Protein AF-A0A7S4PC26-F1 (afdb_monomer)

InterPro domains:
  IPR015404 Sorting nexin/Vps5-like, C-terminal [PF09325] (4-125)
  IPR015424 Pyridoxal phosphate-dependent transferase [SSF53383] (62-133)
  IPR027267 AH/BAR domain superfamily [G3DSA:1.20.1270.60] (1-130)

pLDDT: mean 87.42, std 15.33, range [37.56, 98.06]

Foldseek 3Di:
DLVVLVVVLVVLVVVLVVLVVVLVVLLVQLVVLLVQLVVLQVVLVVLVVVPDPCSPVSSVVSNVSSVVSNVVSVVSNCCSVPPSVVVSVVSVVVSVVSVVVNVVVVVVVVVVVVVVVVVVVVVVVVVVVPDDDPDPPDDDDDD

Organism: Guillardia theta (NCBI:txid55529)

Structure (mmCIF, N/CA/C/O backbone):
data_AF-A0A7S4PC26-F1
#
_entry.id   AF-A0A7S4PC26-F1
#
loop_
_atom_site.group_PDB
_atom_site.id
_atom_site.type_symbol
_atom_site.label_atom_id
_atom_site.label_alt_id
_atom_site.label_comp_id
_atom_site.label_asym_id
_atom_site.label_entity_id
_atom_site.label_seq_id
_atom_site.pdbx_PDB_ins_code
_atom_site.Cartn_x
_atom_site.Cartn_y
_atom_site.Cartn_z
_atom_site.occupancy
_atom_site.B_iso_or_equiv
_atom_site.aut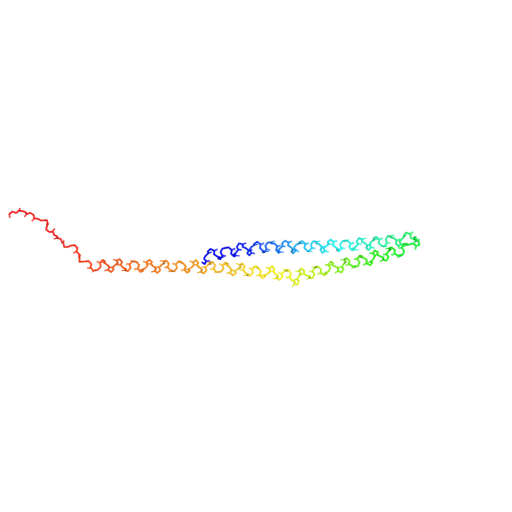h_seq_id
_atom_site.auth_comp_id
_atom_site.auth_asym_id
_atom_site.auth_atom_id
_atom_site.pdbx_PDB_model_num
ATOM 1 N N . MET A 1 1 ? 17.248 -5.849 -26.658 1.00 65.56 1 MET A N 1
ATOM 2 C CA . MET A 1 1 ? 17.529 -4.964 -25.506 1.00 65.56 1 MET A CA 1
ATOM 3 C C . MET A 1 1 ? 16.467 -3.882 -25.333 1.00 65.56 1 MET A C 1
ATOM 5 O O . MET A 1 1 ? 15.836 -3.888 -24.291 1.00 65.56 1 MET A O 1
ATOM 9 N N . GLY A 1 2 ? 16.188 -3.023 -26.325 1.00 75.44 2 GLY A N 1
ATOM 10 C CA . GLY A 1 2 ? 15.174 -1.956 -26.173 1.00 75.44 2 GLY A CA 1
ATOM 11 C C . GLY A 1 2 ? 13.743 -2.434 -25.865 1.00 75.44 2 GLY A C 1
ATOM 12 O O . GLY A 1 2 ? 13.106 -1.884 -24.977 1.00 75.44 2 GLY A O 1
ATOM 13 N N . LEU A 1 3 ? 13.262 -3.490 -26.538 1.00 84.38 3 LEU A N 1
ATOM 14 C CA . LEU A 1 3 ? 11.928 -4.067 -26.281 1.00 84.38 3 LEU A CA 1
ATOM 15 C C . LEU A 1 3 ? 11.807 -4.656 -24.867 1.00 84.38 3 LEU A C 1
ATOM 17 O O . LEU A 1 3 ? 10.850 -4.365 -24.165 1.00 84.38 3 LEU A O 1
ATOM 21 N N . TYR A 1 4 ? 12.828 -5.395 -24.428 1.00 88.00 4 TYR A N 1
ATOM 22 C CA . TYR A 1 4 ? 12.880 -5.992 -23.092 1.00 88.00 4 TYR A CA 1
ATOM 23 C C . TYR A 1 4 ? 12.829 -4.943 -21.973 1.00 88.00 4 TYR A C 1
ATOM 25 O O . TYR A 1 4 ? 12.110 -5.110 -20.997 1.00 88.00 4 TYR A O 1
ATOM 33 N N . ILE A 1 5 ? 13.569 -3.838 -22.122 1.00 89.88 5 ILE A N 1
ATOM 34 C CA . ILE A 1 5 ? 13.567 -2.757 -21.126 1.00 89.88 5 ILE A CA 1
ATOM 35 C C . ILE A 1 5 ? 12.191 -2.097 -21.034 1.00 89.88 5 ILE A C 1
ATOM 37 O O . ILE A 1 5 ? 11.736 -1.801 -19.936 1.00 89.88 5 ILE A O 1
ATOM 41 N N . LYS A 1 6 ? 11.511 -1.914 -22.167 1.00 89.56 6 LYS A N 1
ATOM 42 C CA . LYS A 1 6 ? 10.151 -1.376 -22.179 1.00 89.56 6 LYS A CA 1
ATOM 43 C C . LYS A 1 6 ? 9.160 -2.312 -21.477 1.00 89.56 6 LYS A C 1
ATOM 45 O O . LYS A 1 6 ? 8.405 -1.866 -20.628 1.00 89.56 6 LYS A O 1
ATOM 50 N N . GLU A 1 7 ? 9.195 -3.605 -21.792 1.00 92.88 7 GLU A N 1
ATOM 51 C CA . GLU A 1 7 ? 8.307 -4.596 -21.165 1.00 92.88 7 GLU A CA 1
ATOM 52 C C . GLU A 1 7 ? 8.526 -4.696 -19.649 1.00 92.88 7 GLU A C 1
ATOM 54 O O . GLU A 1 7 ? 7.564 -4.767 -18.886 1.00 92.88 7 GLU A O 1
ATOM 59 N N . LEU A 1 8 ? 9.785 -4.660 -19.202 1.00 92.19 8 LEU A N 1
ATOM 60 C CA . LEU A 1 8 ? 10.122 -4.671 -17.780 1.00 92.19 8 LEU A CA 1
ATOM 61 C C . LEU A 1 8 ? 9.656 -3.391 -17.069 1.00 92.19 8 LEU A C 1
ATOM 63 O O . LEU A 1 8 ? 9.166 -3.465 -15.945 1.00 92.19 8 LEU A O 1
ATOM 67 N N . GLU A 1 9 ? 9.787 -2.228 -17.708 1.00 94.38 9 GLU A N 1
ATOM 68 C CA . GLU A 1 9 ? 9.269 -0.963 -17.178 1.00 94.38 9 GLU A CA 1
ATOM 69 C C . GLU A 1 9 ? 7.744 -1.002 -17.023 1.00 94.38 9 GLU A C 1
ATOM 71 O O . GLU A 1 9 ? 7.237 -0.666 -15.953 1.00 94.38 9 GLU A O 1
ATOM 76 N N . ASP A 1 10 ? 7.024 -1.467 -18.047 1.00 94.69 10 ASP A N 1
ATOM 77 C CA . ASP A 1 10 ? 5.563 -1.588 -18.012 1.00 94.69 10 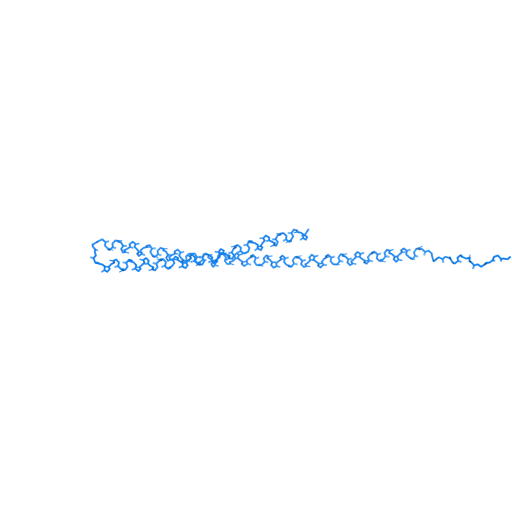ASP A CA 1
ATOM 78 C C . ASP A 1 10 ? 5.119 -2.508 -16.854 1.00 94.69 10 ASP A C 1
ATOM 80 O O . ASP A 1 10 ? 4.199 -2.181 -16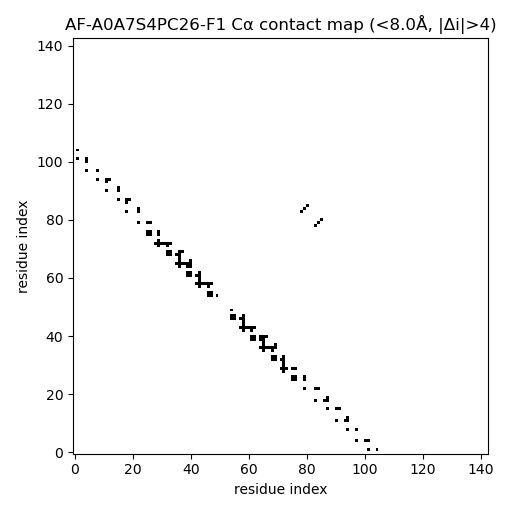.100 1.00 94.69 10 ASP A O 1
ATOM 84 N N . GLN A 1 11 ? 5.815 -3.634 -16.649 1.00 95.75 11 GLN A N 1
ATOM 85 C CA . GLN A 1 11 ? 5.558 -4.546 -15.529 1.00 95.75 11 GLN A CA 1
ATOM 86 C C . GLN A 1 11 ? 5.859 -3.910 -14.166 1.00 95.75 11 GLN A C 1
ATOM 88 O O . GLN A 1 11 ? 5.045 -4.019 -13.247 1.00 95.75 11 GLN A O 1
ATOM 93 N N . LEU A 1 12 ? 7.005 -3.236 -14.024 1.00 96.00 12 LEU A N 1
ATOM 94 C CA . LEU A 1 12 ? 7.382 -2.543 -12.789 1.00 96.00 12 LEU A CA 1
ATOM 95 C C . LEU A 1 12 ? 6.371 -1.455 -12.426 1.00 96.00 12 LEU A C 1
ATOM 97 O O . LEU A 1 12 ? 6.014 -1.319 -11.257 1.00 96.00 12 LEU A O 1
ATOM 101 N N . PHE A 1 13 ? 5.868 -0.723 -13.417 1.00 96.12 13 PHE A N 1
ATOM 102 C CA . PHE A 1 13 ? 4.883 0.331 -13.208 1.00 96.12 13 PHE A CA 1
ATOM 103 C C . PHE A 1 13 ? 3.542 -0.218 -12.707 1.00 96.12 13 PHE A C 1
ATOM 105 O O . PHE A 1 13 ? 2.928 0.355 -11.804 1.00 96.12 13 PHE A O 1
ATOM 112 N N . GLU A 1 14 ? 3.094 -1.359 -13.233 1.00 97.19 14 GLU A N 1
ATOM 113 C CA . GLU A 1 14 ? 1.873 -2.007 -12.748 1.00 97.19 14 GLU A CA 1
ATOM 114 C C . GLU A 1 14 ? 2.031 -2.560 -11.324 1.00 97.19 14 GLU A C 1
ATOM 116 O O . GLU A 1 14 ? 1.122 -2.407 -10.501 1.00 97.19 14 GLU A O 1
ATOM 121 N N . VAL A 1 15 ? 3.198 -3.124 -10.991 1.00 96.75 15 VAL A N 1
ATOM 122 C CA . VAL A 1 15 ? 3.510 -3.550 -9.616 1.00 96.75 15 VAL A CA 1
ATOM 123 C C . VAL A 1 15 ? 3.556 -2.347 -8.672 1.00 96.75 15 VAL A C 1
ATOM 125 O O . VAL A 1 15 ? 2.950 -2.402 -7.603 1.00 96.75 15 VAL A O 1
ATOM 128 N N . HIS A 1 16 ? 4.187 -1.242 -9.075 1.00 97.00 16 HIS A N 1
ATOM 129 C CA . HIS A 1 16 ? 4.234 0.002 -8.303 1.00 97.00 16 HIS A CA 1
ATOM 130 C C . HIS A 1 16 ? 2.830 0.502 -7.949 1.00 97.00 16 HIS A C 1
ATOM 132 O O . HIS A 1 16 ? 2.484 0.588 -6.770 1.00 97.00 16 HIS A O 1
ATOM 138 N N . LYS A 1 17 ? 1.965 0.698 -8.953 1.00 96.62 17 LYS A N 1
ATOM 139 C CA . LYS A 1 17 ? 0.566 1.111 -8.736 1.00 96.62 17 LYS A CA 1
ATOM 140 C C . LYS A 1 17 ? -0.207 0.152 -7.840 1.00 96.62 17 LYS A C 1
ATOM 142 O O . LYS A 1 17 ? -1.107 0.549 -7.096 1.00 96.62 17 LYS A O 1
ATOM 147 N N . PHE A 1 18 ? 0.037 -1.148 -7.985 1.00 96.75 18 PHE A N 1
ATOM 148 C CA . PHE A 1 18 ? -0.616 -2.147 -7.153 1.00 96.75 18 PHE A CA 1
ATOM 149 C C . PHE A 1 18 ? -0.203 -1.999 -5.686 1.00 96.75 18 PHE A C 1
ATOM 151 O O . PHE A 1 18 ? -1.078 -1.948 -4.820 1.00 96.75 18 PHE A O 1
ATOM 158 N N . VAL A 1 19 ? 1.095 -1.859 -5.416 1.00 96.19 19 VAL A N 1
ATOM 159 C CA . VAL A 1 19 ? 1.620 -1.713 -4.054 1.00 96.19 19 VAL A CA 1
ATOM 160 C C . VAL A 1 19 ? 1.174 -0.391 -3.424 1.00 96.19 19 VAL A C 1
ATOM 162 O O . VAL A 1 19 ? 0.724 -0.404 -2.281 1.00 96.19 19 VAL A O 1
ATOM 165 N N . GLU A 1 20 ? 1.166 0.721 -4.165 1.00 96.31 20 GLU A N 1
ATOM 166 C CA . GLU A 1 20 ? 0.623 2.002 -3.681 1.00 96.31 20 GLU A CA 1
ATOM 167 C C . GLU A 1 20 ? -0.840 1.876 -3.232 1.00 96.31 20 GLU A C 1
ATOM 169 O O . GLU A 1 20 ? -1.221 2.320 -2.146 1.00 96.31 20 GLU A O 1
ATOM 174 N N . ARG A 1 21 ? -1.677 1.201 -4.032 1.00 96.69 21 ARG A N 1
ATOM 175 C CA . ARG A 1 2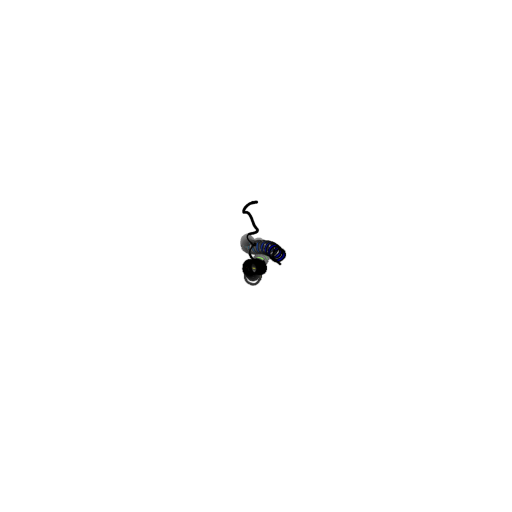1 ? -3.078 0.944 -3.657 1.00 96.69 21 ARG A CA 1
ATOM 176 C C . ARG A 1 21 ? -3.191 0.048 -2.430 1.00 96.69 21 ARG A C 1
ATOM 178 O O . ARG A 1 21 ? -4.092 0.249 -1.615 1.00 96.69 21 ARG A O 1
ATOM 185 N N . MET A 1 22 ? -2.305 -0.937 -2.285 1.00 96.31 22 MET A N 1
ATOM 186 C CA . MET A 1 22 ? -2.273 -1.779 -1.090 1.00 96.31 22 MET A CA 1
ATOM 187 C C . MET A 1 22 ? -1.893 -0.986 0.163 1.00 96.31 22 MET A C 1
ATOM 189 O O . MET A 1 22 ? -2.511 -1.209 1.203 1.00 96.31 22 MET A O 1
ATOM 193 N N . VAL A 1 23 ? -0.934 -0.057 0.068 1.00 96.81 23 VAL A N 1
ATOM 194 C CA . VAL A 1 23 ? -0.546 0.843 1.169 1.00 96.81 23 VAL A CA 1
ATOM 195 C C . VAL A 1 23 ? -1.750 1.653 1.640 1.00 96.81 23 VAL A C 1
ATOM 197 O O . VAL A 1 23 ? -2.084 1.616 2.823 1.00 96.81 23 VAL A O 1
ATOM 200 N N . LEU A 1 24 ? -2.445 2.325 0.716 1.00 95.88 24 LEU A N 1
ATOM 201 C CA . LEU A 1 24 ? -3.630 3.124 1.044 1.00 95.88 24 LEU A CA 1
ATOM 202 C C . LEU A 1 24 ? -4.709 2.272 1.713 1.00 95.88 24 LEU A C 1
ATOM 204 O O . LEU A 1 24 ? -5.162 2.584 2.810 1.00 95.88 24 LEU A O 1
ATOM 208 N N . ARG A 1 25 ? -5.033 1.122 1.115 1.00 96.75 25 ARG A N 1
ATOM 209 C CA . ARG A 1 25 ? -6.050 0.217 1.655 1.00 96.75 25 ARG A CA 1
ATOM 210 C C . ARG A 1 25 ? -5.694 -0.311 3.045 1.00 96.75 25 ARG A C 1
ATOM 212 O O . ARG A 1 25 ? -6.591 -0.557 3.849 1.00 96.75 25 ARG A O 1
ATOM 219 N N . ARG A 1 26 ? -4.408 -0.525 3.337 1.00 96.38 26 ARG A N 1
ATOM 220 C CA . ARG A 1 26 ? -3.969 -0.954 4.669 1.00 96.38 26 ARG A CA 1
ATOM 221 C C . ARG A 1 26 ? -4.059 0.158 5.699 1.00 96.38 26 ARG A C 1
ATOM 223 O O . ARG A 1 26 ? -4.495 -0.132 6.809 1.00 96.38 26 ARG A O 1
ATOM 230 N N . ARG A 1 27 ? -3.743 1.401 5.331 1.00 96.31 27 ARG A N 1
ATOM 231 C CA . ARG A 1 27 ? -3.967 2.558 6.209 1.00 96.31 27 ARG A CA 1
ATOM 232 C C . ARG A 1 27 ? -5.446 2.709 6.551 1.00 96.31 27 ARG A C 1
ATOM 234 O O . ARG A 1 27 ? -5.767 2.779 7.732 1.00 96.31 27 ARG A O 1
ATOM 241 N N . ASP A 1 28 ? -6.320 2.649 5.546 1.00 97.00 28 ASP A N 1
ATOM 242 C CA . ASP A 1 28 ? -7.772 2.734 5.741 1.00 97.00 28 ASP A CA 1
ATOM 243 C C . ASP A 1 28 ? -8.277 1.610 6.654 1.00 97.00 28 ASP A C 1
ATOM 245 O O . ASP A 1 28 ? -9.035 1.849 7.589 1.00 97.00 28 ASP A O 1
ATOM 249 N N . PHE A 1 29 ? -7.803 0.379 6.434 1.00 97.00 29 PHE A N 1
ATOM 250 C CA . PHE A 1 29 ? -8.166 -0.760 7.275 1.00 97.00 29 PHE A CA 1
ATOM 251 C C . PHE A 1 29 ? -7.697 -0.598 8.727 1.00 97.00 29 PHE A C 1
ATOM 253 O O . PHE A 1 29 ? -8.450 -0.919 9.646 1.00 97.00 29 PHE A O 1
ATOM 260 N N . GLY A 1 30 ? -6.485 -0.079 8.945 1.00 97.31 30 GLY A N 1
ATOM 261 C CA . GLY A 1 30 ? -5.995 0.256 10.281 1.00 97.31 30 GLY A CA 1
ATOM 262 C C . GLY A 1 30 ? -6.866 1.316 10.961 1.00 97.31 30 GLY A C 1
ATOM 263 O O . GLY A 1 30 ? -7.233 1.149 12.120 1.00 97.31 30 GLY A O 1
ATOM 264 N N . SER A 1 31 ? -7.266 2.365 10.237 1.00 97.06 31 SER A N 1
ATOM 265 C CA . SER A 1 31 ? -8.183 3.392 10.751 1.00 97.06 31 SER A CA 1
ATOM 266 C C . SER A 1 31 ? -9.553 2.820 11.121 1.00 97.06 31 SER A C 1
ATOM 268 O O . SER A 1 31 ? -10.023 3.053 12.231 1.00 97.06 31 SER A O 1
ATOM 270 N N . SER A 1 32 ? -10.162 2.005 10.251 1.00 98.06 32 SER A N 1
ATOM 271 C CA . SER A 1 32 ? -11.447 1.356 10.545 1.00 98.06 32 SER A CA 1
ATOM 272 C C . SER A 1 32 ? -11.377 0.420 11.754 1.00 98.06 32 SER A C 1
ATOM 274 O O . SER A 1 32 ? -12.344 0.320 12.504 1.00 98.06 32 SER A O 1
ATOM 276 N N . LEU A 1 33 ? -10.247 -0.264 11.966 1.00 97.75 33 LEU A N 1
ATOM 277 C CA . LEU A 1 33 ? -10.046 -1.085 13.161 1.00 97.75 33 LEU A CA 1
ATOM 278 C C . LEU A 1 33 ? -9.965 -0.243 14.436 1.00 97.75 33 LEU A C 1
ATOM 280 O O . LEU A 1 33 ? -10.572 -0.631 15.428 1.00 97.75 33 LEU A O 1
ATOM 284 N N . GLY A 1 34 ? -9.287 0.907 14.405 1.00 97.00 34 GLY A N 1
ATOM 285 C CA . GLY A 1 34 ? -9.261 1.826 15.548 1.00 97.00 34 GLY A CA 1
ATOM 286 C C . GLY A 1 34 ? -10.643 2.413 15.864 1.00 97.00 34 GLY A C 1
ATOM 287 O O . GLY A 1 34 ? -11.054 2.475 17.020 1.00 97.00 34 GLY A O 1
ATOM 288 N N . GLU A 1 35 ? -11.419 2.779 14.839 1.00 97.69 35 GLU A N 1
ATOM 289 C CA . GLU A 1 35 ? -12.805 3.243 15.018 1.00 97.69 35 GLU A CA 1
ATOM 290 C C . GLU A 1 35 ? -13.711 2.151 15.606 1.00 97.69 35 GLU A C 1
ATOM 292 O O . GLU A 1 35 ? -14.520 2.415 16.504 1.00 97.69 35 GLU A O 1
ATOM 297 N N . LEU A 1 36 ? -13.557 0.909 15.135 1.00 97.75 36 LEU A N 1
ATOM 298 C CA . LEU A 1 36 ? -14.254 -0.244 15.695 1.00 97.75 36 LEU A CA 1
ATOM 299 C C . LEU A 1 36 ? -13.847 -0.480 17.156 1.00 97.75 36 LEU A C 1
ATOM 301 O O . LEU A 1 36 ? -14.723 -0.689 17.994 1.00 97.75 36 LEU A O 1
ATOM 305 N N . GLY A 1 37 ? -12.552 -0.399 17.471 1.00 97.75 37 GLY A N 1
ATOM 306 C CA . GLY A 1 37 ? -12.023 -0.553 18.825 1.00 97.75 37 GLY A CA 1
ATOM 307 C C . GLY A 1 37 ? -12.646 0.435 19.808 1.00 97.75 37 GLY A C 1
ATOM 308 O O . GLY A 1 37 ? -13.230 0.036 20.820 1.00 97.75 37 GLY A O 1
ATOM 309 N N . LEU A 1 38 ? -12.647 1.718 19.441 1.00 97.56 38 LEU A N 1
ATOM 310 C CA . LEU A 1 38 ? -13.283 2.782 20.216 1.00 97.56 38 LEU A CA 1
ATOM 311 C C . LEU A 1 38 ? -14.794 2.564 20.388 1.00 97.56 38 LEU A C 1
ATOM 313 O O . LEU A 1 38 ? -15.344 2.794 21.471 1.00 97.56 38 LEU A O 1
ATOM 317 N N . THR A 1 39 ? -15.472 2.109 19.333 1.00 97.94 39 THR A N 1
ATOM 318 C CA . THR A 1 39 ? -16.913 1.821 19.372 1.00 97.94 39 THR A CA 1
ATOM 319 C C . THR A 1 39 ? -17.218 0.700 20.361 1.00 97.94 39 THR A C 1
ATOM 321 O O . THR A 1 39 ? -18.110 0.847 21.194 1.00 97.94 39 THR A O 1
ATOM 324 N N . LEU A 1 40 ? -16.446 -0.388 20.330 1.00 97.69 40 LEU A N 1
ATOM 325 C CA . LEU A 1 40 ? -16.607 -1.517 21.245 1.00 97.69 40 LEU A CA 1
ATOM 326 C C . LEU A 1 40 ? -16.351 -1.107 22.696 1.00 97.69 40 LEU A C 1
ATOM 328 O O . LEU A 1 40 ? -17.169 -1.404 23.561 1.00 97.69 40 LEU A O 1
ATOM 332 N N . ILE A 1 41 ? -15.288 -0.346 22.964 1.00 96.56 41 ILE A N 1
ATOM 333 C CA . ILE A 1 41 ? -15.015 0.202 24.302 1.00 96.56 41 ILE A CA 1
ATOM 334 C C . ILE A 1 41 ? -16.196 1.051 24.785 1.00 96.56 41 ILE A C 1
ATOM 336 O O . ILE A 1 41 ? -16.649 0.911 25.923 1.00 96.56 41 ILE A O 1
ATOM 340 N N . THR A 1 42 ? -16.739 1.901 23.913 1.00 96.06 42 THR A N 1
ATOM 341 C CA . THR A 1 42 ? -17.893 2.750 24.232 1.00 96.06 42 THR A CA 1
ATOM 342 C C . THR A 1 42 ? -19.128 1.909 24.557 1.00 96.06 42 THR A C 1
ATOM 344 O O . THR A 1 42 ? -19.800 2.183 25.550 1.00 96.06 42 THR A O 1
ATOM 347 N N . MET A 1 43 ? -19.395 0.852 23.782 1.00 95.25 43 MET A N 1
ATOM 348 C CA . MET A 1 43 ? -20.473 -0.102 24.063 1.00 95.25 43 MET A CA 1
ATOM 349 C C . MET A 1 43 ? -20.282 -0.784 25.419 1.00 95.25 43 MET A C 1
ATOM 351 O O . MET A 1 43 ? -21.209 -0.784 26.221 1.00 95.25 43 MET A O 1
ATOM 355 N N . GLY A 1 44 ? -19.075 -1.265 25.732 1.00 94.38 44 GLY A N 1
ATOM 356 C CA . GLY A 1 44 ? -18.775 -1.859 27.039 1.00 94.38 44 GLY A CA 1
ATOM 357 C C . GLY A 1 44 ? -19.009 -0.893 28.204 1.00 94.38 44 GLY A C 1
ATOM 358 O O . GLY A 1 44 ? -19.576 -1.271 29.229 1.00 94.38 44 GLY A O 1
ATOM 359 N N . THR A 1 45 ? -18.682 0.384 28.005 1.00 93.12 45 THR A N 1
ATOM 360 C CA . THR A 1 45 ? -18.928 1.443 28.998 1.00 93.12 45 THR A CA 1
ATOM 361 C C . THR A 1 45 ? -20.425 1.739 29.166 1.00 93.12 45 THR A C 1
ATOM 363 O O . THR A 1 45 ? -20.869 2.169 30.230 1.00 93.12 45 THR A O 1
ATOM 366 N N . HIS A 1 46 ? -21.219 1.578 28.104 1.00 92.44 46 HIS A N 1
ATOM 367 C CA . HIS A 1 46 ? -22.673 1.720 28.159 1.00 92.44 46 HIS A CA 1
ATOM 368 C C . HIS A 1 46 ? -23.328 0.542 28.874 1.00 92.44 46 HIS A C 1
ATOM 370 O O . HIS A 1 46 ? -24.182 0.780 29.724 1.00 92.44 46 HIS A O 1
ATOM 376 N N . GLU A 1 47 ? -22.889 -0.683 28.584 1.00 90.69 47 GLU A N 1
ATOM 377 C CA . GLU A 1 47 ? -23.346 -1.893 29.271 1.00 90.69 47 GLU A CA 1
ATOM 378 C C . GLU A 1 47 ? -23.128 -1.778 30.781 1.00 90.69 47 GLU A C 1
ATOM 380 O O . GLU A 1 47 ? -24.063 -1.963 31.551 1.00 90.69 47 GLU A O 1
ATOM 385 N N . GLU A 1 48 ? -21.947 -1.340 31.224 1.00 88.88 48 GLU A N 1
ATOM 386 C CA . GLU A 1 48 ? -21.643 -1.177 32.654 1.00 88.88 48 GLU A CA 1
ATOM 387 C C . GLU A 1 48 ? -22.599 -0.199 33.370 1.00 88.88 48 GLU A C 1
ATOM 389 O O . GLU A 1 48 ? -22.925 -0.373 34.545 1.00 88.88 48 GLU A O 1
ATOM 394 N N . LYS A 1 49 ? -23.117 0.807 32.652 1.00 88.62 49 LYS A N 1
ATOM 395 C CA . LYS A 1 49 ? -24.063 1.801 33.190 1.00 88.62 49 LYS A CA 1
ATOM 396 C C . LYS A 1 49 ? -25.499 1.291 33.305 1.00 88.62 49 LYS A C 1
ATOM 398 O O . LYS A 1 49 ? -26.300 1.954 33.962 1.00 88.62 49 LYS A O 1
ATOM 403 N N . THR A 1 50 ? -25.843 0.167 32.674 1.00 87.25 50 THR A N 1
ATOM 404 C CA . THR A 1 50 ? -27.193 -0.420 32.767 1.00 87.25 50 THR A CA 1
ATOM 405 C C . THR A 1 50 ? -27.471 -1.003 34.154 1.00 87.25 50 THR A C 1
ATOM 407 O O . THR A 1 50 ? -28.616 -1.003 34.598 1.00 87.25 50 THR A O 1
ATOM 410 N N . GLY A 1 51 ? -26.424 -1.436 34.867 1.00 78.25 51 GLY A N 1
ATOM 411 C CA . GLY A 1 51 ? -26.532 -2.016 36.206 1.00 78.25 51 GLY A CA 1
ATOM 412 C C . GLY A 1 51 ? -27.116 -3.432 36.241 1.00 78.25 51 GLY A C 1
ATOM 413 O O . GLY A 1 51 ? -27.481 -3.895 37.321 1.00 78.25 51 GLY A O 1
ATOM 414 N N . GLU A 1 52 ? -27.222 -4.116 35.096 1.00 86.88 52 GLU A N 1
ATOM 415 C CA . GLU A 1 52 ? -27.674 -5.509 35.035 1.00 86.88 52 GLU A CA 1
ATOM 416 C C . GLU A 1 52 ? -26.599 -6.483 35.550 1.00 86.88 52 GLU A C 1
ATOM 418 O O . GLU A 1 52 ? -25.398 -6.250 35.412 1.00 86.88 52 GLU A O 1
ATOM 423 N N . GLU A 1 53 ? -27.020 -7.606 36.139 1.00 78.44 53 GLU A N 1
ATOM 424 C CA . GLU A 1 53 ? -26.120 -8.580 36.784 1.00 78.44 53 GLU A CA 1
ATOM 425 C C . GLU A 1 53 ? -25.136 -9.229 35.785 1.00 78.44 53 GLU A C 1
ATOM 427 O O . GLU A 1 53 ? -23.988 -9.515 36.126 1.00 78.44 53 GLU A O 1
ATOM 432 N N . GLU A 1 54 ? -25.545 -9.381 34.520 1.00 82.44 54 GLU A N 1
ATOM 433 C CA . GLU A 1 54 ? -24.707 -9.912 33.433 1.00 82.44 54 GLU A CA 1
ATOM 434 C C . GLU A 1 54 ? -23.842 -8.837 32.744 1.00 82.44 54 GLU A C 1
ATOM 436 O O . GLU A 1 54 ? -22.867 -9.164 32.055 1.00 82.44 54 GLU A O 1
ATOM 441 N N . ALA A 1 55 ? -24.131 -7.549 32.969 1.00 86.19 55 ALA A N 1
ATOM 442 C CA . ALA A 1 55 ? -23.496 -6.437 32.263 1.00 86.19 55 ALA A CA 1
ATOM 443 C C . ALA A 1 55 ? -21.983 -6.356 32.497 1.00 86.19 55 ALA A C 1
ATOM 445 O O . ALA A 1 55 ? -21.240 -5.978 31.593 1.00 86.19 55 ALA A O 1
ATOM 446 N N . ALA A 1 56 ? -21.496 -6.760 33.675 1.00 86.56 56 ALA A N 1
ATOM 447 C CA . ALA A 1 56 ? -20.068 -6.722 34.001 1.00 86.56 56 ALA A CA 1
ATOM 448 C C . ALA A 1 56 ? -19.227 -7.636 33.089 1.00 86.56 56 ALA A C 1
ATOM 450 O O . ALA A 1 56 ? -18.115 -7.286 32.686 1.00 86.56 56 ALA A O 1
ATOM 451 N N . THR A 1 57 ? -19.761 -8.808 32.731 1.00 90.06 57 THR A N 1
ATOM 452 C CA . THR A 1 57 ? -19.050 -9.788 31.893 1.00 90.06 57 THR A CA 1
ATOM 453 C C . THR A 1 57 ? -19.068 -9.364 30.426 1.00 90.06 57 THR A C 1
ATOM 455 O O . THR A 1 57 ? -18.045 -9.432 29.736 1.00 90.06 57 THR A O 1
ATOM 458 N N . THR A 1 58 ? -20.215 -8.871 29.961 1.00 91.44 58 THR A N 1
ATOM 459 C CA . THR A 1 58 ? -20.392 -8.328 28.610 1.00 91.44 58 THR A CA 1
ATOM 460 C C . THR A 1 58 ? -19.545 -7.072 28.400 1.00 91.44 58 THR A C 1
ATOM 462 O O . THR A 1 58 ? -18.813 -6.984 27.415 1.00 91.44 58 THR A O 1
ATOM 465 N N . SER A 1 59 ? -19.555 -6.144 29.362 1.00 93.81 59 SER A N 1
ATOM 466 C CA . SER A 1 59 ? -18.726 -4.934 29.358 1.00 93.81 59 SER A CA 1
ATOM 467 C C . SER A 1 59 ? -17.241 -5.267 29.238 1.00 93.81 59 SER A C 1
ATOM 469 O O . SER A 1 59 ? -16.565 -4.779 28.329 1.00 93.81 59 SER A O 1
ATOM 471 N N . LYS A 1 60 ? -16.743 -6.180 30.083 1.00 94.12 60 LYS A N 1
ATOM 472 C CA . LYS A 1 60 ? -15.354 -6.641 30.006 1.00 94.12 60 LYS A CA 1
ATOM 473 C C . LYS A 1 60 ? -15.018 -7.215 28.628 1.00 94.12 60 LYS A C 1
ATOM 475 O O . LYS A 1 60 ? -13.990 -6.864 28.060 1.00 94.12 60 LYS A O 1
ATOM 480 N N . SER A 1 61 ? -15.898 -8.046 28.070 1.00 95.50 61 SER A N 1
ATOM 481 C CA . SER A 1 61 ? -15.692 -8.647 26.746 1.00 95.50 61 SER A CA 1
ATOM 482 C C . SER A 1 61 ? -15.602 -7.589 25.638 1.00 95.50 61 SER A C 1
ATOM 484 O O . SER A 1 61 ? -14.765 -7.700 24.743 1.00 95.50 61 SER A O 1
ATOM 486 N N . PHE A 1 62 ? -16.420 -6.536 25.714 1.00 96.56 62 PHE A N 1
ATOM 487 C CA . PHE A 1 62 ? -16.360 -5.400 24.795 1.00 96.56 62 PHE A CA 1
ATOM 488 C C . PHE A 1 62 ? -15.062 -4.595 24.929 1.00 96.56 62 PHE A C 1
ATOM 490 O O . PHE A 1 62 ? -14.461 -4.242 23.913 1.00 96.56 62 PHE A O 1
ATOM 497 N N . HIS A 1 63 ? -14.601 -4.339 26.155 1.00 96.25 63 HIS A N 1
ATOM 498 C CA . HIS A 1 63 ? -13.328 -3.659 26.398 1.00 96.25 63 HIS A CA 1
ATOM 499 C C . HIS A 1 63 ? -12.128 -4.473 25.899 1.00 96.25 63 HIS A C 1
ATOM 501 O O . HIS A 1 63 ? -11.258 -3.920 25.224 1.00 96.25 63 HIS A O 1
ATOM 507 N N . ASP A 1 64 ? -12.106 -5.779 26.171 1.00 97.06 64 ASP A N 1
ATOM 508 C CA . ASP A 1 64 ? -11.043 -6.684 25.724 1.00 97.06 64 ASP A CA 1
ATOM 509 C C . ASP A 1 64 ? -10.992 -6.753 24.187 1.00 97.06 64 ASP A C 1
ATOM 511 O O . ASP A 1 64 ? -9.917 -6.646 23.589 1.00 97.06 64 ASP A O 1
ATOM 515 N N . LEU A 1 65 ? -12.152 -6.865 23.525 1.00 97.56 65 LEU A N 1
ATOM 516 C CA . LEU A 1 65 ? -12.224 -6.874 22.063 1.00 97.56 65 LEU A CA 1
ATOM 517 C C . LEU A 1 65 ? -11.818 -5.524 21.463 1.00 97.56 65 LEU A C 1
ATOM 519 O O . LEU A 1 65 ? -11.079 -5.496 20.481 1.00 97.56 65 LEU A O 1
ATOM 523 N N . GLY A 1 66 ? -12.257 -4.414 22.059 1.00 97.75 66 GLY A N 1
ATOM 524 C CA . GLY A 1 66 ? -11.900 -3.082 21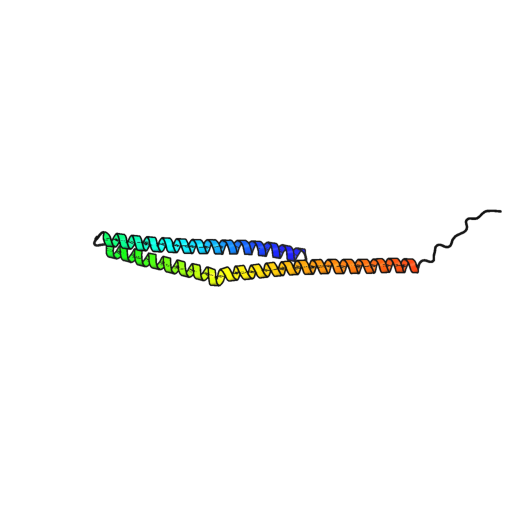.586 1.00 97.75 66 GLY A CA 1
ATOM 525 C C . GLY A 1 66 ? -10.398 -2.805 21.685 1.00 97.75 66 GLY A C 1
ATOM 526 O O . GLY A 1 66 ? -9.790 -2.369 20.712 1.00 97.75 66 GLY A O 1
ATOM 527 N N . SER A 1 67 ? -9.777 -3.188 22.804 1.00 97.12 67 SER A N 1
ATOM 528 C CA . SER A 1 67 ? -8.320 -3.147 22.977 1.00 97.12 67 SER A CA 1
ATOM 529 C C . SER A 1 67 ? -7.592 -4.018 21.943 1.00 97.12 67 SER A C 1
ATOM 531 O O . SER A 1 67 ? -6.591 -3.609 21.354 1.00 97.12 67 SER A O 1
ATOM 533 N N . CYS A 1 68 ? -8.122 -5.210 21.642 1.00 97.81 68 CYS A N 1
ATOM 534 C CA . CYS A 1 68 ? -7.572 -6.067 20.593 1.00 97.81 68 CYS A CA 1
ATOM 535 C C . CYS A 1 68 ? -7.628 -5.398 19.207 1.00 97.81 68 CYS A C 1
ATOM 537 O O . CYS A 1 68 ? -6.649 -5.453 18.460 1.00 97.81 68 CYS A O 1
ATOM 539 N N . CYS A 1 69 ? -8.736 -4.730 18.873 1.00 97.88 69 CYS A N 1
ATOM 540 C CA . CYS A 1 69 ? -8.863 -3.958 17.638 1.00 97.88 69 CYS A CA 1
ATOM 541 C C . CYS A 1 69 ? -7.842 -2.812 17.560 1.00 97.88 69 CYS A C 1
ATOM 543 O O . CYS A 1 69 ? -7.214 -2.655 16.512 1.00 97.88 69 CYS A O 1
ATOM 545 N N . ASP A 1 70 ? -7.606 -2.084 18.655 1.00 96.38 70 ASP A N 1
ATOM 546 C CA . ASP A 1 70 ? -6.590 -1.024 18.717 1.00 96.38 70 ASP A CA 1
ATOM 547 C C . ASP A 1 70 ? -5.173 -1.578 18.510 1.00 96.38 70 ASP A C 1
ATOM 549 O O . ASP A 1 70 ? -4.395 -1.043 17.717 1.00 96.38 70 ASP A O 1
ATOM 553 N N . HIS A 1 71 ? -4.841 -2.702 19.152 1.00 97.12 71 HIS A N 1
ATOM 554 C CA . HIS A 1 71 ? -3.558 -3.377 18.945 1.00 97.12 71 HIS A CA 1
ATOM 555 C C . HIS A 1 71 ? -3.362 -3.824 17.490 1.00 97.12 71 HIS A C 1
ATOM 557 O O . HIS A 1 71 ? -2.281 -3.651 16.926 1.00 97.12 71 HIS A O 1
ATOM 563 N N . LEU A 1 72 ? -4.403 -4.371 16.855 1.00 97.75 72 LEU A N 1
ATOM 564 C CA . LEU A 1 72 ? -4.353 -4.741 15.440 1.00 97.75 72 LEU A CA 1
ATOM 565 C C . LEU A 1 72 ? -4.181 -3.515 14.539 1.00 97.75 72 LEU A C 1
ATOM 567 O O . LEU A 1 72 ? -3.381 -3.565 13.604 1.00 97.75 72 LEU A O 1
ATOM 571 N N . ALA A 1 73 ? -4.892 -2.422 14.825 1.00 97.69 73 ALA A N 1
ATOM 572 C CA . ALA A 1 73 ? -4.764 -1.167 14.095 1.00 97.69 73 ALA A CA 1
ATOM 573 C C . ALA A 1 73 ? -3.321 -0.645 14.133 1.00 97.69 73 ALA A C 1
ATOM 575 O O . ALA A 1 73 ? -2.763 -0.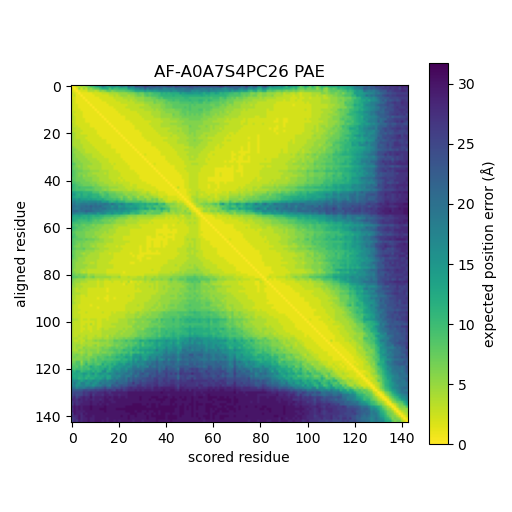333 13.081 1.00 97.69 73 ALA A O 1
ATOM 576 N N . ILE A 1 74 ? -2.693 -0.625 15.315 1.00 96.12 74 ILE A N 1
ATOM 577 C CA . ILE A 1 74 ? -1.293 -0.212 15.493 1.00 96.12 74 ILE A CA 1
ATOM 578 C C . ILE A 1 74 ? -0.357 -1.100 14.670 1.00 96.12 74 ILE A C 1
ATOM 580 O O . ILE A 1 74 ? 0.404 -0.579 13.856 1.00 96.12 74 ILE A O 1
ATOM 584 N N . ASN A 1 75 ? -0.471 -2.426 14.799 1.00 97.12 75 ASN A N 1
ATOM 585 C CA . ASN A 1 75 ? 0.377 -3.368 14.062 1.00 97.12 75 ASN A CA 1
ATOM 586 C C . ASN A 1 75 ? 0.279 -3.175 12.540 1.00 97.12 75 ASN A C 1
ATOM 588 O O . ASN A 1 75 ? 1.273 -3.279 11.826 1.00 97.12 75 ASN A O 1
ATOM 592 N N . ILE A 1 76 ? -0.918 -2.881 12.024 1.00 96.75 76 ILE A N 1
ATOM 593 C CA . ILE A 1 76 ? -1.123 -2.617 10.595 1.00 96.75 76 ILE A CA 1
ATOM 594 C C . ILE A 1 76 ? -0.449 -1.311 10.170 1.00 96.75 76 ILE A C 1
ATOM 596 O O . ILE A 1 76 ? 0.172 -1.273 9.109 1.00 96.75 76 ILE A O 1
ATOM 600 N N . GLN A 1 77 ? -0.554 -0.250 10.973 1.00 94.38 77 GLN A N 1
ATOM 601 C CA . GLN A 1 77 ? 0.102 1.025 10.670 1.00 94.38 77 GLN A CA 1
ATOM 602 C C . GLN A 1 77 ? 1.631 0.894 10.710 1.00 94.38 77 GLN A C 1
ATOM 604 O O . GLN A 1 77 ? 2.318 1.425 9.835 1.00 94.38 77 GLN A O 1
ATOM 609 N N . GLU A 1 78 ? 2.166 0.140 11.672 1.00 96.06 78 GLU A N 1
ATOM 610 C CA . GLU A 1 78 ? 3.595 -0.181 11.746 1.00 96.06 78 GLU A CA 1
ATOM 611 C C . GLU A 1 78 ? 4.049 -0.994 10.531 1.00 96.06 78 GLU A C 1
ATOM 613 O O . GLU A 1 78 ? 5.029 -0.625 9.888 1.00 96.06 78 GLU A O 1
ATOM 618 N N . GLN A 1 79 ? 3.293 -2.022 10.129 1.00 95.75 79 GLN A N 1
ATOM 619 C CA . GLN A 1 79 ? 3.600 -2.807 8.931 1.00 95.75 79 GLN A CA 1
ATOM 620 C C . GLN A 1 79 ? 3.630 -1.946 7.658 1.00 95.75 79 GLN A C 1
ATOM 622 O O . GLN A 1 79 ? 4.512 -2.102 6.808 1.00 95.75 79 GLN A O 1
ATOM 627 N N . VAL A 1 80 ? 2.677 -1.020 7.511 1.00 95.88 80 VAL A N 1
ATOM 628 C CA . VAL A 1 80 ? 2.657 -0.094 6.372 1.00 95.88 80 VAL A CA 1
ATOM 629 C C . VAL A 1 80 ? 3.942 0.731 6.328 1.00 95.88 80 VAL A C 1
ATOM 631 O O . VAL A 1 80 ? 4.590 0.792 5.281 1.00 95.88 80 VAL A O 1
ATOM 634 N N . LYS A 1 81 ? 4.323 1.323 7.462 1.00 93.12 81 LYS A N 1
ATOM 635 C CA . LYS A 1 81 ? 5.495 2.192 7.584 1.00 93.12 81 LYS A CA 1
ATOM 636 C C . LYS A 1 81 ? 6.812 1.437 7.387 1.00 93.12 81 LYS A C 1
ATOM 638 O O . LYS A 1 81 ? 7.699 1.895 6.668 1.00 93.12 81 LYS A O 1
ATOM 643 N N . ASP A 1 82 ? 6.956 0.280 8.022 1.00 93.44 82 ASP A N 1
ATOM 644 C CA . ASP A 1 82 ? 8.243 -0.406 8.101 1.00 93.44 82 ASP A CA 1
ATOM 645 C C . ASP A 1 82 ? 8.526 -1.318 6.908 1.00 93.44 82 ASP A C 1
ATOM 647 O O . ASP A 1 82 ? 9.699 -1.564 6.617 1.00 93.44 82 ASP A O 1
ATO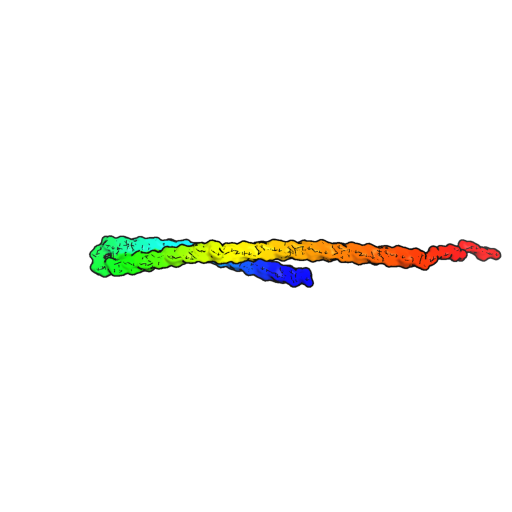M 651 N N . GLU A 1 83 ? 7.505 -1.796 6.197 1.00 92.00 83 GLU A N 1
ATOM 652 C CA . GLU A 1 83 ? 7.675 -2.756 5.098 1.00 92.00 83 GLU A CA 1
ATOM 653 C C . GLU A 1 83 ? 7.135 -2.219 3.772 1.00 92.00 83 GLU A C 1
ATOM 655 O O . GLU A 1 83 ? 7.837 -2.213 2.753 1.00 92.00 83 GLU A O 1
ATOM 660 N N . MET A 1 84 ? 5.884 -1.756 3.762 1.00 94.06 84 MET A N 1
ATOM 661 C CA . MET A 1 84 ? 5.200 -1.451 2.506 1.00 94.06 84 MET A CA 1
ATOM 662 C C . MET A 1 84 ? 5.712 -0.156 1.873 1.00 94.06 84 MET A C 1
ATOM 664 O O . MET A 1 84 ? 5.981 -0.137 0.674 1.00 94.06 84 MET A O 1
ATOM 668 N N . GLU A 1 85 ? 5.933 0.898 2.661 1.00 93.31 85 GLU A N 1
ATOM 669 C CA . GLU A 1 85 ? 6.523 2.155 2.171 1.00 93.31 85 GLU A CA 1
ATOM 670 C C . GLU A 1 85 ? 7.946 1.957 1.639 1.00 93.31 85 GLU A C 1
ATOM 672 O O . GLU A 1 85 ? 8.303 2.505 0.596 1.00 93.31 85 GLU A O 1
ATOM 677 N N . LYS A 1 86 ? 8.744 1.100 2.288 1.00 94.88 86 LYS A N 1
ATOM 678 C CA . LYS A 1 86 ? 10.078 0.737 1.783 1.00 94.88 86 LYS A CA 1
ATOM 679 C C . LYS A 1 86 ? 9.992 0.007 0.445 1.00 94.88 86 LYS A C 1
ATOM 681 O O . LYS A 1 86 ? 10.833 0.220 -0.423 1.00 94.88 86 LYS A O 1
ATOM 686 N N . THR A 1 87 ? 8.972 -0.830 0.262 1.00 94.50 87 THR A N 1
ATOM 687 C CA . THR A 1 87 ? 8.737 -1.532 -1.006 1.00 94.50 87 THR A CA 1
ATOM 688 C C . THR A 1 87 ? 8.376 -0.556 -2.127 1.00 94.50 87 THR A C 1
ATOM 690 O O . THR A 1 87 ? 8.927 -0.676 -3.220 1.00 94.50 87 THR A O 1
ATOM 693 N N . VAL A 1 88 ? 7.512 0.433 -1.857 1.00 95.06 88 VAL A N 1
ATOM 694 C CA . VAL A 1 88 ? 7.203 1.520 -2.809 1.00 95.06 88 VAL A CA 1
ATOM 695 C C . VAL A 1 88 ? 8.485 2.247 -3.211 1.00 95.06 88 VAL A C 1
ATOM 697 O O . VAL A 1 88 ? 8.793 2.316 -4.397 1.00 95.06 88 VAL A O 1
ATOM 700 N N . PHE A 1 89 ? 9.282 2.684 -2.234 1.00 94.81 89 PHE A N 1
ATOM 701 C CA . PHE A 1 89 ? 10.537 3.393 -2.488 1.00 94.81 89 PHE A CA 1
ATOM 702 C C . PHE A 1 89 ? 11.503 2.595 -3.380 1.00 94.81 89 PHE A C 1
ATOM 704 O O . PHE A 1 89 ? 12.077 3.124 -4.328 1.00 94.81 89 PHE A O 1
ATOM 711 N N . VAL A 1 90 ? 11.668 1.293 -3.123 1.00 95.81 90 VAL A N 1
ATOM 712 C CA . VAL A 1 90 ? 12.524 0.436 -3.959 1.00 95.81 90 VAL A CA 1
ATOM 713 C C . VAL A 1 90 ? 12.007 0.366 -5.399 1.00 95.81 90 VAL A C 1
ATOM 715 O O . VAL A 1 90 ? 12.806 0.412 -6.333 1.00 95.81 90 VAL A O 1
ATOM 718 N N . LEU A 1 91 ? 10.691 0.272 -5.601 1.00 95.81 91 LEU A N 1
ATOM 719 C CA . LEU A 1 91 ? 10.091 0.248 -6.937 1.00 95.81 91 LEU A CA 1
ATOM 720 C C . LEU A 1 91 ? 10.283 1.579 -7.681 1.00 95.81 91 LEU A C 1
ATOM 722 O O . LEU A 1 91 ? 10.578 1.556 -8.876 1.00 95.81 91 LEU A O 1
ATOM 726 N N . GLU A 1 92 ? 10.191 2.719 -6.991 1.00 95.88 92 GLU A N 1
ATOM 727 C CA . GLU A 1 92 ? 10.501 4.039 -7.561 1.00 95.88 92 GLU A CA 1
ATOM 728 C C . GLU A 1 92 ? 11.959 4.127 -8.035 1.00 95.88 92 GLU A C 1
ATOM 730 O O . GLU A 1 92 ? 12.234 4.597 -9.143 1.00 95.88 92 GLU A O 1
ATOM 735 N N . GLU A 1 93 ? 12.902 3.623 -7.235 1.00 96.75 93 GLU A N 1
ATOM 736 C CA . GLU A 1 93 ? 14.317 3.590 -7.616 1.00 96.75 93 GLU A CA 1
ATOM 737 C C . GLU A 1 93 ? 14.559 2.675 -8.826 1.00 96.75 93 GLU A C 1
ATOM 739 O O . GLU A 1 93 ? 15.300 3.042 -9.742 1.00 96.75 93 GLU A O 1
ATOM 744 N N . TRP A 1 94 ? 13.890 1.519 -8.900 1.00 96.12 94 TRP A N 1
ATOM 745 C CA . TRP A 1 94 ? 13.949 0.655 -10.083 1.00 96.12 94 TRP A CA 1
ATOM 746 C C . TRP A 1 94 ? 13.412 1.349 -11.335 1.00 96.12 94 TRP A C 1
ATOM 748 O O . TRP A 1 94 ? 14.068 1.299 -12.376 1.00 96.12 94 TRP A O 1
ATOM 758 N N . LEU A 1 95 ? 12.271 2.036 -11.249 1.00 94.88 95 LEU A N 1
ATOM 759 C CA . LEU A 1 95 ? 11.723 2.810 -12.368 1.00 94.88 95 LEU A CA 1
ATOM 760 C C . LEU A 1 95 ? 12.703 3.902 -12.831 1.00 94.88 95 LEU A C 1
ATOM 762 O O . LEU A 1 95 ? 12.933 4.051 -14.034 1.00 94.88 95 LEU A O 1
ATOM 766 N N . ARG A 1 96 ? 13.371 4.594 -11.899 1.00 95.50 96 ARG A N 1
ATOM 767 C CA . ARG A 1 96 ? 14.408 5.586 -12.228 1.00 95.50 96 ARG A CA 1
ATOM 768 C C . ARG A 1 96 ? 15.606 4.958 -12.951 1.00 95.50 96 ARG A C 1
ATOM 770 O O . ARG A 1 96 ? 16.114 5.528 -13.917 1.00 95.50 96 ARG A O 1
ATOM 777 N N . ILE A 1 97 ? 16.053 3.776 -12.521 1.00 94.75 97 ILE A N 1
ATOM 778 C CA . ILE A 1 97 ? 17.130 3.032 -13.197 1.00 94.75 97 ILE A CA 1
ATOM 779 C C . ILE A 1 97 ? 16.710 2.645 -14.619 1.00 94.75 97 ILE A C 1
ATOM 781 O O . ILE A 1 97 ? 17.506 2.779 -15.551 1.00 94.75 97 ILE A O 1
ATOM 785 N N . MET A 1 98 ? 15.465 2.199 -14.805 1.00 93.06 98 MET A N 1
ATOM 786 C CA . MET A 1 98 ? 14.931 1.843 -16.122 1.00 93.06 98 MET A CA 1
ATOM 787 C C . MET A 1 98 ? 14.927 3.036 -17.077 1.00 93.06 98 MET A C 1
ATOM 789 O O . MET A 1 98 ? 15.320 2.899 -18.239 1.00 93.06 98 MET A O 1
ATOM 793 N N . GLU A 1 99 ? 14.565 4.220 -16.589 1.00 92.19 99 GLU A N 1
ATOM 794 C CA . GLU A 1 99 ? 14.647 5.454 -17.365 1.00 92.19 99 GLU A CA 1
ATOM 795 C C . GLU A 1 99 ? 16.090 5.786 -17.777 1.00 92.19 99 GLU A C 1
ATOM 797 O O . GLU A 1 99 ? 16.358 6.023 -18.959 1.00 92.19 99 GLU A O 1
ATOM 802 N N . GLY A 1 100 ? 17.045 5.678 -16.848 1.00 93.25 100 GLY A N 1
ATOM 803 C CA . GLY A 1 100 ? 18.470 5.841 -17.148 1.00 93.25 100 GLY A CA 1
ATOM 804 C C . GLY A 1 100 ? 18.9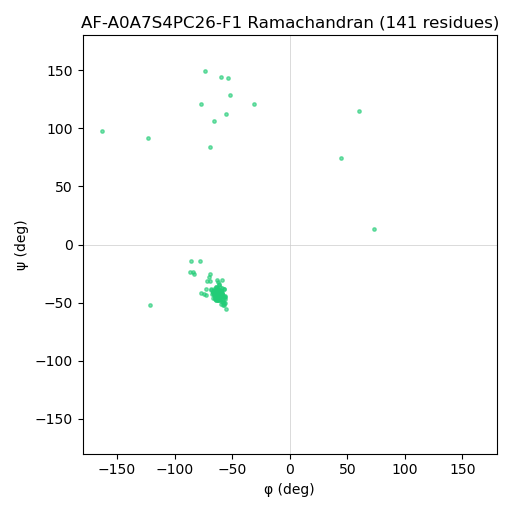93 4.831 -18.179 1.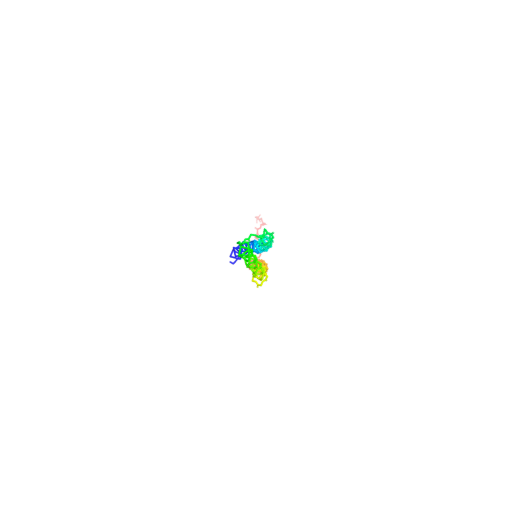00 93.25 100 GLY A C 1
ATOM 805 O O . GLY A 1 100 ? 19.750 5.190 -19.083 1.00 93.25 100 GLY A O 1
ATOM 806 N N . ALA A 1 101 ? 18.555 3.573 -18.101 1.00 92.00 101 ALA A N 1
ATOM 807 C CA . ALA A 1 101 ? 18.948 2.527 -19.041 1.00 92.00 101 ALA A CA 1
ATOM 808 C C . ALA A 1 101 ? 18.385 2.762 -20.455 1.00 92.00 101 ALA A C 1
ATOM 810 O O . ALA A 1 101 ? 19.092 2.543 -21.445 1.00 92.00 101 ALA A O 1
ATOM 811 N N . LYS A 1 102 ? 17.139 3.246 -20.570 1.00 92.12 102 LYS A N 1
ATOM 812 C CA . LYS A 1 102 ? 16.554 3.658 -21.858 1.00 92.12 102 LYS A CA 1
ATOM 813 C C . LYS A 1 102 ? 17.350 4.790 -22.492 1.00 92.12 102 LYS A C 1
ATOM 815 O O . LYS A 1 102 ? 17.651 4.724 -23.685 1.00 92.12 102 LYS A O 1
ATOM 820 N N . GLU A 1 103 ? 17.720 5.796 -21.705 1.00 92.44 103 GLU A N 1
ATOM 821 C CA . GLU A 1 103 ? 18.497 6.929 -22.202 1.00 92.44 103 GLU A CA 1
ATOM 822 C C . GLU A 1 103 ? 19.898 6.499 -22.655 1.00 92.44 103 GLU A C 1
ATOM 824 O O . GLU A 1 103 ? 20.337 6.856 -23.750 1.00 92.44 103 GLU A O 1
ATOM 829 N N . ALA A 1 104 ? 20.567 5.635 -21.886 1.00 92.06 104 ALA A N 1
ATOM 830 C CA . ALA A 1 104 ? 21.856 5.067 -22.275 1.00 92.06 104 ALA A CA 1
ATOM 831 C C . ALA A 1 104 ? 21.773 4.286 -23.600 1.00 92.06 104 ALA A C 1
ATOM 833 O O . ALA A 1 104 ? 22.619 4.463 -24.481 1.00 92.06 104 ALA A O 1
ATOM 834 N N . LEU A 1 105 ? 20.730 3.464 -23.785 1.00 91.06 105 LEU A N 1
ATOM 835 C CA . LEU A 1 105 ? 20.490 2.763 -25.051 1.00 91.06 105 LEU A CA 1
ATOM 836 C C . LEU A 1 105 ? 20.233 3.727 -26.212 1.00 91.06 105 LEU A C 1
ATOM 838 O O . LEU A 1 105 ? 20.729 3.494 -27.316 1.00 91.06 105 LEU A O 1
ATOM 842 N N . ARG A 1 106 ? 19.473 4.802 -25.979 1.00 91.75 106 ARG A N 1
ATOM 843 C CA . ARG A 1 106 ? 19.172 5.820 -26.992 1.00 91.75 106 ARG A CA 1
ATOM 844 C C . ARG A 1 106 ? 20.448 6.516 -27.466 1.00 91.75 106 ARG A C 1
ATOM 846 O O . ARG A 1 106 ? 20.670 6.622 -28.672 1.00 91.75 106 ARG A O 1
ATOM 853 N N . VAL A 1 107 ? 21.294 6.951 -26.531 1.00 93.81 107 VAL A N 1
ATOM 854 C CA . VAL A 1 107 ? 22.582 7.592 -26.833 1.00 93.81 107 VAL A CA 1
ATOM 855 C C . VAL A 1 107 ? 23.502 6.625 -27.570 1.00 93.81 107 VAL A C 1
ATOM 857 O O . VAL A 1 107 ? 24.027 6.975 -28.623 1.00 93.81 107 VAL A O 1
ATOM 860 N N . HIS A 1 108 ? 23.637 5.389 -27.083 1.00 92.31 108 HIS A N 1
ATOM 861 C CA . HIS A 1 108 ? 24.467 4.379 -27.738 1.00 92.31 108 HIS A CA 1
ATOM 862 C C . HIS A 1 108 ? 24.009 4.097 -29.176 1.00 92.31 108 HIS A C 1
ATOM 864 O O . HIS A 1 108 ? 24.829 4.078 -30.093 1.00 92.31 108 HIS A O 1
ATOM 870 N N . GLY A 1 109 ? 22.698 3.949 -29.397 1.00 90.62 109 GLY A N 1
ATOM 871 C CA . GLY A 1 109 ? 22.129 3.777 -30.734 1.00 90.62 109 GLY A CA 1
ATOM 872 C C . GLY A 1 109 ? 22.445 4.950 -31.667 1.00 90.62 109 GLY A C 1
ATOM 873 O O . GLY A 1 109 ? 22.821 4.731 -32.819 1.00 90.62 109 GLY A O 1
ATOM 874 N N . ALA A 1 110 ? 22.368 6.188 -31.167 1.00 91.00 110 ALA A N 1
ATOM 875 C CA . ALA A 1 110 ? 22.734 7.379 -31.932 1.00 91.00 110 ALA A CA 1
ATOM 876 C C . ALA A 1 110 ? 24.233 7.410 -32.280 1.00 91.00 110 ALA A C 1
ATOM 878 O O . ALA A 1 110 ? 24.586 7.701 -33.422 1.00 91.00 110 ALA A O 1
ATOM 879 N N . THR A 1 111 ? 25.111 7.063 -31.333 1.00 93.44 111 THR A N 1
ATOM 880 C CA . THR A 1 111 ? 26.560 6.987 -31.567 1.00 93.44 111 THR A CA 1
ATOM 881 C C . THR A 1 111 ? 26.900 5.939 -32.624 1.00 93.44 111 THR A C 1
ATOM 883 O O . THR A 1 111 ? 27.627 6.242 -33.566 1.00 93.44 111 THR A O 1
ATOM 886 N N . VAL A 1 112 ? 26.334 4.732 -32.525 1.00 92.19 112 VAL A N 1
ATOM 887 C CA . VAL A 1 112 ? 26.553 3.665 -33.516 1.00 92.19 112 VAL A CA 1
ATOM 888 C C . VAL A 1 112 ? 26.075 4.099 -34.904 1.00 92.19 112 VAL A C 1
ATOM 890 O O . VAL A 1 112 ? 26.794 3.910 -35.885 1.00 92.19 112 VAL A O 1
ATOM 893 N N . ALA A 1 113 ? 24.901 4.731 -35.000 1.00 89.75 113 ALA A N 1
ATOM 894 C CA . ALA A 1 113 ? 24.385 5.249 -36.265 1.00 89.75 113 ALA A CA 1
ATOM 895 C C . ALA A 1 113 ? 25.310 6.316 -36.880 1.00 89.75 113 ALA A C 1
ATOM 897 O O . ALA A 1 113 ? 25.585 6.275 -38.079 1.00 89.75 113 ALA A O 1
ATOM 898 N N . GLN A 1 114 ? 25.835 7.236 -36.064 1.00 91.00 114 GLN A N 1
ATOM 899 C CA . GLN A 1 114 ? 26.803 8.244 -36.507 1.00 91.00 114 GLN A CA 1
ATOM 900 C C . GLN A 1 114 ? 28.116 7.614 -36.988 1.00 91.00 114 GLN A C 1
ATOM 902 O O . GLN A 1 114 ? 28.623 7.992 -38.044 1.00 91.00 114 GLN A O 1
ATOM 907 N N . SER A 1 115 ? 28.655 6.632 -36.260 1.00 89.75 115 SER A N 1
ATOM 908 C CA . SER A 1 115 ? 29.874 5.921 -36.665 1.00 89.75 115 SER A CA 1
ATOM 909 C C . SER A 1 115 ? 29.689 5.170 -37.987 1.00 89.75 115 SER A C 1
ATOM 911 O O . SER A 1 115 ? 30.555 5.242 -38.856 1.00 89.75 115 SER A O 1
ATOM 913 N N . LEU A 1 116 ? 28.546 4.503 -38.180 1.00 89.12 116 LEU A N 1
ATOM 914 C CA . LEU A 1 116 ? 28.213 3.827 -39.439 1.00 89.12 116 LEU A CA 1
ATOM 915 C C . LEU A 1 116 ? 28.091 4.811 -40.610 1.00 89.12 116 LEU A C 1
ATOM 917 O O . LEU A 1 116 ? 28.610 4.537 -41.692 1.00 89.12 116 LEU A O 1
ATOM 921 N N . ALA A 1 117 ? 27.454 5.966 -40.394 1.00 88.44 117 ALA A N 1
ATOM 922 C CA . ALA A 1 117 ? 27.360 7.015 -41.407 1.00 88.44 117 ALA A CA 1
ATOM 923 C C . ALA A 1 117 ? 28.750 7.531 -41.817 1.00 88.44 117 ALA A C 1
ATOM 925 O O . ALA A 1 117 ? 29.041 7.630 -43.009 1.00 88.44 117 ALA A O 1
ATOM 926 N N . PHE A 1 118 ? 29.636 7.769 -40.843 1.00 87.12 118 PHE A N 1
ATOM 927 C CA . PHE A 1 118 ? 31.010 8.201 -41.105 1.00 87.12 118 PHE A CA 1
ATOM 928 C C . PHE A 1 118 ? 31.806 7.171 -41.921 1.00 87.12 118 PHE A C 1
ATOM 930 O O . PHE A 1 118 ? 32.463 7.541 -42.893 1.00 87.12 118 PHE A O 1
ATOM 937 N N . MET A 1 119 ? 31.721 5.881 -41.573 1.00 84.62 119 MET A N 1
ATOM 938 C CA . MET A 1 119 ? 32.386 4.819 -42.341 1.00 84.62 119 MET A CA 1
ATOM 939 C C . MET A 1 119 ? 31.836 4.712 -43.768 1.00 84.62 119 MET A C 1
ATOM 941 O O . MET A 1 119 ? 32.616 4.620 -44.712 1.00 84.62 119 MET A O 1
ATOM 945 N N . SER A 1 120 ? 30.513 4.789 -43.945 1.00 84.94 120 SER A N 1
ATOM 946 C CA . SER A 1 120 ? 29.891 4.756 -45.275 1.00 84.94 120 SER A CA 1
ATOM 947 C C . SER A 1 120 ? 30.351 5.922 -46.154 1.00 84.94 120 SER A C 1
ATOM 949 O O . SER A 1 120 ? 30.633 5.743 -47.340 1.00 84.94 120 SER A O 1
ATOM 951 N N . ASP A 1 121 ? 30.463 7.122 -45.587 1.00 82.62 121 ASP A N 1
ATOM 952 C CA . ASP A 1 121 ? 30.946 8.286 -46.326 1.00 82.62 121 ASP A CA 1
ATOM 953 C C . ASP A 1 121 ? 32.447 8.212 -46.626 1.00 82.62 121 ASP A C 1
ATOM 955 O O . ASP A 1 121 ? 32.880 8.685 -47.681 1.00 82.62 121 ASP A O 1
ATOM 959 N N . TYR A 1 122 ? 33.238 7.581 -45.754 1.00 77.88 122 TYR A N 1
ATOM 960 C CA . TYR A 1 122 ? 34.642 7.282 -46.029 1.00 77.88 122 TYR A CA 1
ATOM 961 C C . TYR A 1 122 ? 34.785 6.306 -47.205 1.00 77.88 122 TYR A C 1
ATOM 963 O O . TYR A 1 122 ? 35.511 6.605 -48.149 1.00 77.88 122 TYR A O 1
ATOM 971 N N . GLU A 1 123 ? 34.023 5.207 -47.224 1.00 75.88 123 GLU A N 1
ATOM 972 C CA . GLU A 1 123 ? 34.016 4.251 -48.342 1.00 75.88 123 GLU A CA 1
ATOM 973 C C . GLU A 1 123 ? 33.606 4.897 -49.674 1.00 75.88 123 GLU A C 1
ATOM 975 O O . GLU A 1 123 ? 34.191 4.603 -50.719 1.00 75.88 123 GLU A O 1
ATOM 980 N N . LYS A 1 124 ? 32.616 5.801 -49.667 1.00 77.44 124 LYS A N 1
ATOM 981 C CA . LYS A 1 124 ? 32.223 6.549 -50.876 1.00 77.44 124 LYS A CA 1
ATOM 982 C C . LYS A 1 124 ? 33.350 7.447 -51.379 1.00 77.44 124 LYS A C 1
ATOM 984 O O . LYS A 1 124 ? 33.583 7.503 -52.585 1.00 77.44 124 LYS A O 1
ATOM 989 N N . LYS A 1 125 ? 34.033 8.156 -50.473 1.00 73.81 125 LYS A N 1
ATOM 990 C CA . LYS A 1 125 ? 35.165 9.028 -50.822 1.00 73.81 125 LYS A CA 1
ATOM 991 C C . LYS A 1 125 ? 36.352 8.227 -51.345 1.00 73.81 125 LYS A C 1
ATOM 993 O O . LYS A 1 125 ? 36.944 8.634 -52.336 1.00 73.81 125 LYS A O 1
ATOM 998 N N . ASP A 1 126 ? 36.649 7.082 -50.742 1.00 71.31 126 ASP A N 1
ATOM 999 C CA . ASP A 1 126 ? 37.734 6.203 -51.179 1.00 71.31 126 ASP A CA 1
ATOM 1000 C C . ASP A 1 126 ? 37.457 5.620 -52.578 1.00 71.31 126 ASP A C 1
ATOM 1002 O O . ASP A 1 126 ? 38.280 5.730 -53.484 1.00 71.31 126 ASP A O 1
ATOM 1006 N N . ARG A 1 127 ? 36.227 5.150 -52.843 1.00 66.69 127 ARG A N 1
ATOM 1007 C CA . ARG A 1 127 ? 35.818 4.732 -54.202 1.00 66.69 127 ARG A CA 1
ATOM 1008 C C . ARG A 1 127 ? 35.901 5.860 -55.233 1.00 66.69 127 ARG A C 1
ATOM 1010 O O . ARG A 1 127 ? 36.256 5.600 -56.381 1.00 66.69 127 ARG A O 1
ATOM 1017 N N . ALA A 1 128 ? 35.577 7.093 -54.846 1.00 64.44 128 ALA A N 1
ATOM 1018 C CA . ALA A 1 128 ? 35.685 8.255 -55.727 1.00 64.44 128 ALA A CA 1
ATOM 1019 C C . ALA A 1 128 ? 37.144 8.641 -56.040 1.00 64.44 128 ALA A C 1
ATOM 1021 O O . ALA A 1 128 ? 37.391 9.233 -57.086 1.00 64.44 128 ALA A O 1
ATOM 1022 N N . LEU A 1 129 ? 38.097 8.297 -55.167 1.00 60.00 129 LEU A N 1
ATOM 1023 C CA . LEU A 1 129 ? 39.532 8.524 -55.375 1.00 60.00 129 LEU A CA 1
ATOM 1024 C C . LEU A 1 129 ? 40.199 7.424 -56.221 1.00 60.00 129 LEU A C 1
ATOM 1026 O O . LEU A 1 129 ? 41.205 7.690 -56.874 1.00 60.00 129 LEU A O 1
ATOM 1030 N N . VAL A 1 130 ? 39.647 6.205 -56.230 1.00 60.00 130 VAL A N 1
ATOM 1031 C CA . VAL A 1 130 ? 40.166 5.060 -57.010 1.00 60.00 130 VAL A CA 1
ATOM 1032 C C . VAL A 1 130 ? 39.670 5.064 -58.466 1.00 60.00 130 VAL A C 1
ATOM 1034 O O . VAL A 1 130 ? 40.323 4.502 -59.346 1.00 60.00 130 VAL A O 1
ATOM 1037 N N . LEU A 1 131 ? 38.540 5.714 -58.756 1.00 51.19 131 LEU A N 1
ATOM 1038 C CA . LEU A 1 131 ? 38.063 5.904 -60.128 1.00 51.19 131 LEU A CA 1
ATOM 1039 C C . LEU A 1 131 ? 38.874 7.019 -60.813 1.00 51.19 131 LEU A C 1
ATOM 1041 O O . LEU A 1 131 ? 38.852 8.154 -60.332 1.00 51.19 131 LEU A O 1
ATOM 1045 N N . PRO A 1 132 ? 39.568 6.752 -61.940 1.00 49.88 132 PRO A N 1
ATOM 1046 C CA . PRO A 1 132 ? 40.197 7.824 -62.699 1.00 49.88 132 PRO A CA 1
ATOM 1047 C C . PRO A 1 132 ? 39.111 8.817 -63.144 1.00 49.88 132 PRO A C 1
ATOM 1049 O O . PRO A 1 132 ? 37.990 8.389 -63.452 1.00 49.88 132 PRO A O 1
ATOM 1052 N N . PRO A 1 133 ? 39.403 10.133 -63.184 1.00 55.16 133 PRO A N 1
ATOM 1053 C CA . PRO A 1 133 ? 38.443 11.108 -63.685 1.00 55.16 133 PRO A CA 1
ATOM 1054 C C . PRO A 1 133 ? 37.981 10.672 -65.081 1.00 55.16 133 PRO A C 1
ATOM 1056 O O . PRO A 1 133 ? 38.797 10.127 -65.833 1.00 55.16 133 PRO A O 1
ATOM 1059 N N . PRO A 1 134 ? 36.699 10.875 -65.443 1.00 51.19 134 PRO A N 1
ATOM 1060 C CA . PRO A 1 134 ? 36.229 10.535 -66.774 1.00 51.19 134 PRO A CA 1
ATOM 1061 C C . PRO A 1 134 ? 37.118 11.271 -67.774 1.00 51.19 134 PRO A C 1
ATOM 1063 O O . PRO A 1 134 ? 37.130 12.502 -67.827 1.00 51.19 134 PRO A O 1
ATOM 1066 N N . LEU A 1 135 ? 37.917 10.502 -68.518 1.00 45.31 135 LEU A N 1
ATOM 1067 C CA . LEU A 1 135 ? 38.689 11.017 -69.637 1.00 45.31 135 LEU A CA 1
ATOM 1068 C C . LEU A 1 135 ? 37.705 11.768 -70.540 1.00 45.31 135 LEU A C 1
ATOM 1070 O O . LEU A 1 135 ? 36.669 11.193 -70.892 1.00 45.31 135 LEU A O 1
ATOM 1074 N N . PRO A 1 136 ? 37.991 13.022 -70.924 1.00 45.09 136 PRO A N 1
ATOM 1075 C CA . PRO A 1 136 ? 37.196 13.715 -71.919 1.00 45.09 136 PRO A CA 1
ATOM 1076 C C . PRO A 1 136 ? 37.448 13.026 -73.266 1.00 45.09 136 PRO A C 1
ATOM 1078 O O . PRO A 1 136 ? 38.314 13.423 -74.043 1.00 45.09 136 PRO A O 1
ATOM 1081 N N . TYR A 1 137 ? 36.728 11.936 -73.530 1.00 44.75 137 TYR A N 1
ATOM 1082 C CA . TYR A 1 137 ? 36.691 11.326 -74.846 1.00 44.75 137 TYR A CA 1
ATOM 1083 C C . TYR A 1 137 ? 36.007 12.307 -75.798 1.00 44.75 137 TYR A C 1
ATOM 1085 O O . TYR A 1 137 ? 34.797 12.508 -75.755 1.00 44.75 137 TYR A O 1
ATOM 1093 N N . LEU A 1 138 ? 36.839 12.912 -76.647 1.00 46.78 138 LEU A N 1
ATOM 1094 C CA . LEU A 1 138 ? 36.649 12.915 -78.096 1.00 46.78 138 LEU A CA 1
ATOM 1095 C C . LEU A 1 138 ? 35.209 13.192 -78.550 1.00 46.78 138 LEU A C 1
ATOM 1097 O O . LEU A 1 138 ? 34.521 12.322 -79.073 1.00 46.78 138 LEU A O 1
ATOM 1101 N N . PHE A 1 139 ? 34.801 14.450 -78.452 1.00 46.97 139 PHE A N 1
ATOM 1102 C CA . PHE A 1 139 ? 33.846 15.022 -79.393 1.00 46.97 139 PHE A CA 1
ATOM 1103 C C . PHE A 1 139 ? 34.490 16.249 -80.020 1.00 46.97 139 PHE A C 1
ATOM 1105 O O . PHE A 1 139 ? 34.398 17.336 -79.466 1.00 46.97 139 PHE A O 1
ATOM 1112 N N . LEU A 1 140 ? 35.166 16.067 -81.157 1.00 40.00 140 LEU A N 1
ATOM 1113 C CA . LEU A 1 140 ? 35.279 17.098 -82.191 1.00 40.00 140 LEU A CA 1
ATOM 1114 C C . LEU A 1 140 ? 35.733 16.474 -83.518 1.00 40.00 140 LEU A C 1
ATOM 1116 O O . LEU A 1 140 ? 36.909 16.245 -83.765 1.00 40.00 140 LEU A O 1
ATOM 1120 N N . CYS A 1 141 ? 34.706 16.229 -84.330 1.00 38.22 141 CYS A N 1
ATOM 1121 C CA . CYS A 1 141 ? 34.630 16.386 -85.778 1.00 38.22 141 CYS A CA 1
ATOM 1122 C C . CYS A 1 141 ? 35.579 15.598 -86.687 1.00 38.22 141 CYS A C 1
ATOM 1124 O O . CYS A 1 141 ? 36.756 15.904 -86.841 1.00 38.22 141 CYS A O 1
ATOM 1126 N N . CYS A 1 142 ? 34.939 14.716 -87.459 1.00 40.53 142 CYS A N 1
ATOM 1127 C CA . CYS A 1 142 ? 35.245 14.470 -88.860 1.00 40.53 142 CYS A CA 1
ATOM 1128 C C . CYS A 1 142 ? 35.775 15.728 -89.571 1.00 40.53 142 CYS A C 1
ATOM 1130 O O . CYS A 1 142 ? 35.050 16.719 -89.711 1.00 40.53 142 CYS A O 1
ATOM 1132 N N . ARG A 1 143 ? 36.990 15.630 -90.105 1.00 37.56 143 ARG A N 1
ATOM 1133 C CA . ARG A 1 143 ? 37.313 16.085 -91.456 1.00 37.56 143 ARG A CA 1
ATOM 1134 C C . ARG A 1 143 ? 38.482 15.288 -92.004 1.00 37.56 143 ARG A C 1
ATOM 1136 O O . ARG A 1 143 ? 39.455 15.102 -91.246 1.00 37.56 143 ARG A O 1
#

Secondary structure (DSSP, 8-state):
-HHHHHHHHHHHHHHHHHHHHHHHHHHHHHHHHHHHHHHHHHHHHHHHHH--TTHHHHHHHHHHHHHHHHHHHHHHHHHIIIIIHHHHHHHHHHHHHHHHHHHHHHHHHHHHHHHHHHHHHHHHHHHHHHSPP----------

Sequence (143 aa):
MGLYIKELEDQLFEVHKFVERMVLRRRDFGSSLGELGLTLITMGTHEEKTGEEEAATTSKSFHDLGSCCDHLAINIQEQVKDEMEKTVFVLEEWLRIMEGAKEALRVHGATVAQSLAFMSDYEKKDRALVLPPPLPYLFLCCR

Radius of gyration: 37.75 Å; Cα contacts (8 Å, |Δi|>4): 83; chains: 1; bounding box: 68×27×128 Å

Mean predicted aligned error: 10.46 Å

Solvent-accessible surface area (backbone atoms only — not comparable to full-atom values): 7585 Å² total; per-residue (Å²): 108,73,67,58,54,51,54,51,46,56,52,51,51,54,50,42,57,50,51,54,52,49,46,54,52,41,48,53,51,18,51,54,29,37,54,49,9,55,50,31,33,50,50,14,58,51,37,52,70,69,70,50,92,64,22,62,61,53,14,49,52,25,37,55,51,10,52,50,27,39,53,50,15,51,53,41,49,50,46,38,62,73,47,47,50,53,51,50,53,52,46,53,54,49,53,53,51,49,54,53,51,52,50,52,50,52,51,50,52,50,52,52,52,51,53,50,51,53,51,54,53,48,53,53,52,52,54,60,69,71,47,75,74,83,72,85,76,84,86,80,77,95,127

Nearest PDB structures (foldseek):
  9eom-assembly1_A-60  TM=5.703E-01  e=1.542E-01  Synechocystis sp. PCC 6803
  8qbr-assembly1_A  TM=5.600E-01  e=1.829E-01  Nostoc punctiforme
  7a0g-assembly1_DDD  TM=5.633E-01  e=1.423E+00  Serratia marcescens
  8v8i-assembly1_B  TM=3.878E-01  e=1.689E+00  Homo sapiens
  6grj-assembly1_D  TM=4.841E-01  e=6.263E+00  Aeromonas hydrophila